Protein AF-A0A235BRD5-F1 (afdb_monomer)

Nearest PDB structures (foldseek):
  7boe-assembly1_T  TM=9.496E-01  e=1.624E-04  Escherichia coli K-12
  7y7e-assembly1_T  TM=9.525E-01  e=1.839E-04  Escherichia coli
  7n30-assembly1_ST  TM=9.538E-01  e=2.356E-04  Escherichia coli K-12
  7q4k-assembly1_AT  TM=9.467E-01  e=2.667E-04  Escherichia coli
  7m4u-assembly1_t  TM=9.436E-01  e=4.114E-04  Acinetobacter baumannii AB0057

Radius of gyration: 22.84 Å; Cα contacts (8 Å, |Δi|>4): 36; chains: 1; bounding box: 35×25×72 Å

Structure (mmCIF, N/CA/C/O backbone):
data_AF-A0A235BRD5-F1
#
_entry.id   AF-A0A235BRD5-F1
#
loop_
_atom_site.group_PDB
_atom_site.id
_atom_site.type_symbol
_atom_site.label_atom_id
_atom_site.label_alt_id
_atom_site.label_comp_id
_atom_site.label_asym_id
_atom_site.label_entity_id
_atom_site.label_seq_id
_atom_site.pdbx_PDB_ins_code
_atom_site.Cartn_x
_atom_site.Cartn_y
_atom_site.Cartn_z
_atom_site.occupancy
_atom_site.B_iso_or_equiv
_atom_site.auth_seq_id
_atom_site.auth_comp_id
_atom_site.auth_asym_id
_atom_site.auth_atom_id
_atom_site.pdbx_PDB_model_num
ATOM 1 N N . MET A 1 1 ? -10.714 -13.409 -54.053 1.00 42.16 1 MET A N 1
ATOM 2 C CA . MET A 1 1 ? -9.806 -14.096 -53.112 1.00 42.16 1 MET A CA 1
ATOM 3 C C . MET A 1 1 ? -8.665 -13.146 -52.793 1.00 42.16 1 MET A C 1
ATOM 5 O O . MET A 1 1 ? -7.873 -12.870 -53.680 1.00 42.16 1 MET A O 1
ATOM 9 N N . LEU A 1 2 ? -8.637 -12.554 -51.597 1.00 45.72 2 LEU A N 1
ATOM 10 C CA . LEU A 1 2 ? -7.507 -11.716 -51.183 1.00 45.72 2 LEU A CA 1
ATOM 11 C C . LEU A 1 2 ? -6.368 -12.645 -50.760 1.00 45.72 2 LEU A C 1
ATOM 13 O O . LEU A 1 2 ? -6.559 -13.502 -49.898 1.00 45.72 2 LEU A O 1
ATOM 17 N N . CYS A 1 3 ? -5.229 -12.524 -51.438 1.00 41.34 3 CYS A N 1
ATOM 18 C CA . CYS A 1 3 ? -4.081 -13.402 -51.269 1.00 41.34 3 CYS A CA 1
ATOM 19 C C . CYS A 1 3 ? -3.579 -13.389 -49.811 1.00 41.34 3 CYS A C 1
ATOM 21 O O . CYS A 1 3 ? -3.457 -12.316 -49.219 1.00 41.34 3 CYS A O 1
ATOM 23 N N . PRO A 1 4 ? -3.227 -14.552 -49.233 1.00 52.28 4 PRO A N 1
ATOM 24 C CA . PRO A 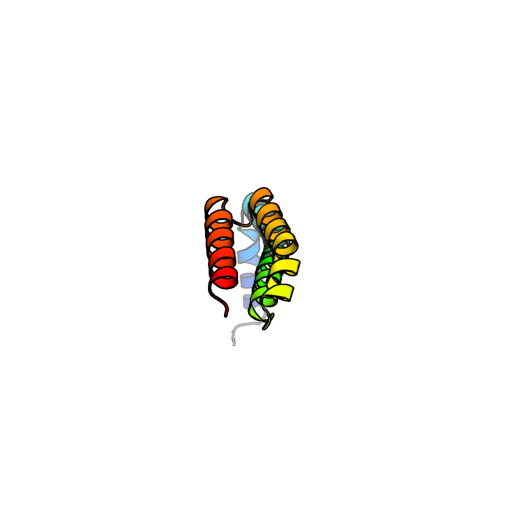1 4 ? -2.846 -14.681 -47.822 1.00 52.28 4 PRO A CA 1
ATOM 25 C C . PRO A 1 4 ? -1.658 -13.792 -47.398 1.00 52.28 4 PRO A C 1
ATOM 27 O O . PRO A 1 4 ? -1.571 -13.410 -46.233 1.00 52.28 4 PRO A O 1
ATOM 30 N N . GLY A 1 5 ? -0.804 -13.367 -48.339 1.00 46.75 5 GLY A N 1
ATOM 31 C CA . GLY A 1 5 ? 0.333 -12.477 -48.069 1.00 46.75 5 GLY A CA 1
ATOM 32 C C . GLY A 1 5 ? -0.022 -11.012 -47.766 1.00 46.75 5 GLY A C 1
ATOM 33 O O . GLY A 1 5 ? 0.768 -10.319 -47.125 1.00 46.75 5 GLY A O 1
ATOM 34 N N . THR A 1 6 ? -1.204 -10.510 -48.156 1.00 51.03 6 THR A N 1
ATOM 35 C CA . THR A 1 6 ? -1.563 -9.102 -47.883 1.00 51.03 6 THR A CA 1
ATOM 36 C C . THR A 1 6 ? -1.931 -8.867 -46.417 1.00 51.03 6 THR A C 1
ATOM 38 O O . THR A 1 6 ? -1.733 -7.772 -45.900 1.00 51.03 6 THR A O 1
ATOM 41 N N . LEU A 1 7 ? -2.424 -9.890 -45.708 1.00 48.84 7 LEU A N 1
ATOM 42 C CA . LEU A 1 7 ? -2.806 -9.782 -44.294 1.00 48.84 7 LEU A CA 1
ATOM 43 C C . LEU A 1 7 ? -1.597 -9.810 -43.339 1.00 48.84 7 LEU A C 1
ATOM 45 O O . LEU A 1 7 ? -1.638 -9.162 -42.289 1.00 48.84 7 LEU A O 1
ATOM 49 N N . GLU A 1 8 ? -0.508 -10.496 -43.700 1.00 48.38 8 GLU A N 1
ATOM 50 C CA . GLU A 1 8 ? 0.736 -10.500 -42.912 1.00 48.38 8 GLU A CA 1
ATOM 51 C C . GLU A 1 8 ? 1.496 -9.170 -43.013 1.00 48.38 8 GLU A C 1
ATOM 53 O O . GLU A 1 8 ? 1.959 -8.648 -41.996 1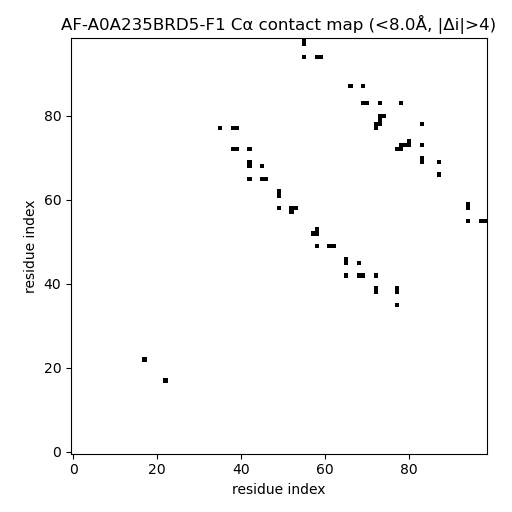.00 48.38 8 GLU A O 1
ATOM 58 N N . ALA A 1 9 ? 1.533 -8.555 -44.200 1.00 45.69 9 ALA A N 1
ATOM 59 C CA . ALA A 1 9 ? 2.157 -7.245 -44.402 1.00 45.69 9 ALA A CA 1
ATOM 60 C C . ALA A 1 9 ? 1.432 -6.119 -43.635 1.00 45.69 9 ALA A C 1
ATOM 62 O O . ALA A 1 9 ? 2.074 -5.253 -43.034 1.00 45.69 9 ALA A O 1
ATOM 63 N N . ILE A 1 10 ? 0.094 -6.168 -43.566 1.00 49.41 10 ILE A N 1
ATOM 64 C CA . ILE A 1 10 ? -0.711 -5.214 -42.781 1.00 49.41 10 ILE A CA 1
ATOM 65 C C . ILE A 1 10 ? -0.445 -5.379 -41.272 1.00 49.41 10 ILE A C 1
ATOM 67 O O . ILE A 1 10 ? -0.370 -4.385 -40.546 1.00 49.41 10 ILE A O 1
ATOM 71 N N . ARG A 1 11 ? -0.229 -6.610 -40.781 1.00 46.97 11 ARG A N 1
ATOM 72 C CA . ARG A 1 11 ? 0.148 -6.869 -39.375 1.00 46.97 11 ARG A CA 1
ATOM 73 C C . ARG A 1 11 ? 1.571 -6.405 -39.039 1.00 46.97 11 ARG A C 1
ATOM 75 O O . ARG A 1 11 ? 1.786 -5.906 -37.934 1.00 46.97 11 ARG A O 1
ATOM 82 N N . GLY A 1 12 ? 2.519 -6.530 -39.969 1.00 44.28 12 GLY A N 1
ATOM 83 C CA . GLY A 1 12 ? 3.911 -6.094 -39.791 1.00 44.28 12 GLY A CA 1
ATOM 84 C C . GLY A 1 12 ? 4.102 -4.570 -39.798 1.00 44.28 12 GLY A C 1
ATOM 85 O O . GLY A 1 12 ? 4.918 -4.047 -39.038 1.00 44.28 12 GLY A O 1
ATOM 86 N N . GLY A 1 13 ? 3.311 -3.834 -40.588 1.00 46.66 13 GLY A N 1
ATOM 87 C CA . GLY A 1 13 ? 3.455 -2.377 -40.739 1.00 46.66 13 GLY A CA 1
ATOM 88 C C . GLY A 1 13 ? 2.975 -1.544 -39.541 1.00 46.66 13 GLY A C 1
ATOM 89 O O . GLY A 1 13 ? 3.536 -0.490 -39.243 1.00 46.66 13 GLY A O 1
ATOM 90 N N . ILE A 1 14 ? 1.970 -2.019 -38.801 1.00 53.34 14 ILE A N 1
ATOM 91 C CA . ILE A 1 14 ? 1.355 -1.253 -37.698 1.00 53.34 14 ILE A CA 1
ATOM 92 C C . ILE A 1 14 ? 2.254 -1.228 -36.442 1.00 53.34 14 ILE A C 1
ATOM 94 O O . ILE A 1 14 ? 2.192 -0.288 -35.645 1.00 53.34 14 ILE A O 1
ATOM 98 N N . LEU A 1 15 ? 3.115 -2.237 -36.259 1.00 54.16 15 LEU A N 1
ATOM 99 C CA . LEU A 1 15 ? 4.036 -2.336 -35.116 1.00 54.16 15 LEU A CA 1
ATOM 100 C C . LEU A 1 15 ? 5.354 -1.573 -35.329 1.00 54.16 15 LEU A C 1
ATOM 102 O O . LEU A 1 15 ? 5.926 -1.086 -34.353 1.00 54.16 15 LEU A O 1
ATOM 106 N N . ALA A 1 16 ? 5.804 -1.427 -36.580 1.00 55.69 16 ALA A N 1
ATOM 107 C CA . ALA A 1 16 ? 7.057 -0.757 -36.935 1.00 55.69 16 ALA A CA 1
ATOM 108 C C . ALA A 1 16 ? 6.998 0.781 -36.801 1.00 55.69 16 ALA A C 1
ATOM 110 O O . ALA A 1 16 ? 8.010 1.412 -36.511 1.00 55.69 16 ALA A O 1
ATOM 111 N N . ASN A 1 17 ? 5.809 1.385 -36.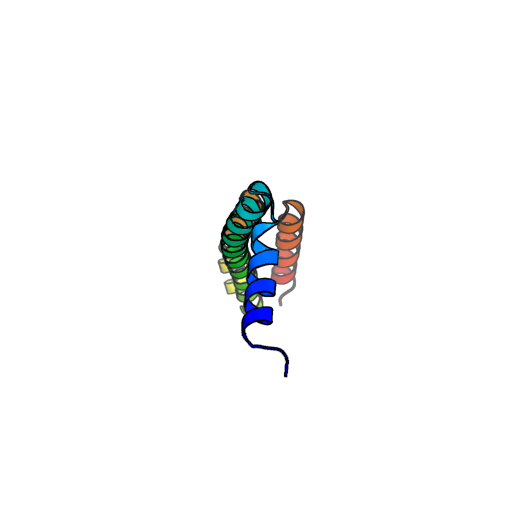909 1.00 61.88 17 ASN A N 1
ATOM 112 C CA . ASN A 1 17 ? 5.604 2.842 -36.851 1.00 61.88 17 ASN A CA 1
ATOM 113 C C . ASN A 1 17 ? 5.343 3.398 -35.433 1.00 61.88 17 ASN A C 1
ATOM 115 O O . ASN A 1 17 ? 4.670 4.418 -35.269 1.00 61.88 17 ASN A O 1
ATOM 119 N N . LYS A 1 18 ? 5.844 2.747 -34.371 1.00 66.00 18 LYS A N 1
ATOM 120 C CA . LYS A 1 18 ? 5.741 3.261 -32.991 1.00 66.00 18 LYS A CA 1
ATOM 121 C C . LYS A 1 18 ? 7.092 3.723 -32.469 1.00 66.00 18 LYS A C 1
ATOM 123 O O . LYS A 1 18 ? 8.066 2.979 -32.480 1.00 66.00 18 LYS A O 1
ATOM 128 N N . SER A 1 19 ? 7.129 4.946 -31.940 1.00 84.50 19 SER A N 1
ATOM 129 C CA . SER A 1 19 ? 8.342 5.520 -31.361 1.00 84.50 19 SER A CA 1
ATOM 130 C C . SER A 1 19 ? 8.903 4.635 -30.239 1.00 84.50 19 SER A C 1
ATOM 132 O O . SER A 1 19 ? 8.168 4.059 -29.429 1.00 84.50 19 SER A O 1
ATOM 134 N N . LEU A 1 20 ? 10.233 4.534 -30.166 1.00 85.75 20 LEU A N 1
ATOM 135 C CA . LEU A 1 20 ? 10.945 3.678 -29.204 1.00 85.75 20 LEU A CA 1
ATOM 136 C C . LEU A 1 20 ? 10.531 3.954 -27.743 1.00 85.75 20 LEU A C 1
ATOM 138 O O . LEU A 1 20 ? 10.489 3.048 -26.902 1.00 85.75 20 LEU A O 1
ATOM 142 N N . SER A 1 21 ? 10.164 5.203 -27.437 1.00 84.62 21 SER A N 1
ATOM 143 C CA . SER A 1 21 ? 9.649 5.624 -26.132 1.00 84.62 21 SER A CA 1
ATOM 144 C C . SER A 1 21 ? 8.287 4.998 -25.807 1.00 84.62 21 SER A C 1
ATOM 146 O O . SER A 1 21 ? 8.082 4.544 -24.676 1.00 84.62 21 SER A O 1
ATOM 148 N N . VAL A 1 22 ? 7.382 4.891 -26.784 1.00 86.88 22 VAL A N 1
ATOM 149 C CA . VAL A 1 22 ? 6.048 4.291 -26.625 1.00 86.88 22 VAL A CA 1
ATOM 150 C C . VAL A 1 22 ? 6.159 2.797 -26.319 1.00 86.88 22 VAL A C 1
ATOM 152 O O . VAL A 1 22 ? 5.555 2.323 -25.353 1.00 86.88 22 VAL A O 1
ATOM 155 N N . LEU A 1 23 ? 7.003 2.062 -27.051 1.00 88.19 23 LEU A N 1
ATOM 156 C CA . LEU A 1 23 ? 7.239 0.631 -26.807 1.00 88.19 23 LEU A CA 1
ATOM 157 C C . LEU A 1 23 ? 7.849 0.370 -25.419 1.00 88.19 23 LEU A C 1
ATOM 159 O O . LEU A 1 23 ? 7.518 -0.607 -24.740 1.00 88.19 23 LEU A O 1
ATOM 163 N N . LYS A 1 24 ? 8.730 1.260 -24.947 1.00 86.88 24 LYS A N 1
ATOM 164 C CA . LYS A 1 24 ? 9.278 1.197 -23.582 1.00 86.88 24 LYS A CA 1
ATOM 165 C C . LYS A 1 24 ? 8.193 1.428 -22.529 1.00 86.88 24 LYS A C 1
ATOM 167 O O . LYS A 1 24 ? 8.144 0.696 -21.538 1.00 86.88 24 LYS A O 1
ATOM 172 N N . ARG A 1 25 ? 7.316 2.417 -22.727 1.00 91.88 25 ARG A N 1
ATOM 173 C CA . ARG A 1 25 ? 6.220 2.709 -21.791 1.00 91.88 25 ARG A CA 1
ATOM 174 C C . ARG A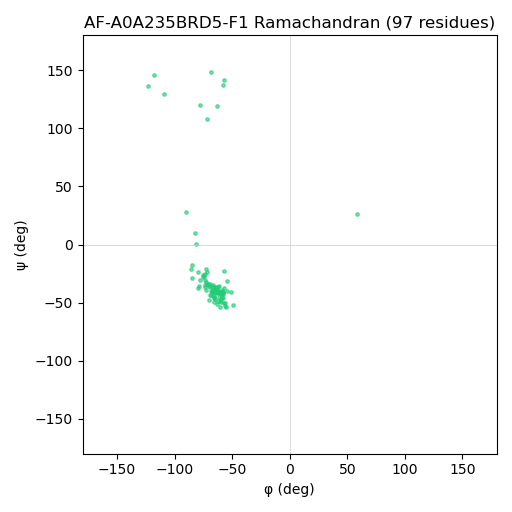 1 25 ? 5.211 1.568 -21.713 1.00 91.88 25 ARG A C 1
ATOM 176 O O . ARG A 1 25 ? 4.824 1.228 -20.599 1.00 91.88 25 ARG A O 1
ATOM 183 N N . ALA A 1 26 ? 4.867 0.924 -22.830 1.00 91.44 26 ALA A N 1
ATOM 184 C CA . ALA A 1 26 ? 3.983 -0.246 -22.845 1.00 91.44 26 ALA A CA 1
ATOM 185 C C . ALA A 1 26 ? 4.502 -1.367 -21.921 1.00 91.44 26 ALA A C 1
ATOM 187 O O . ALA A 1 26 ? 3.830 -1.737 -20.957 1.00 91.44 26 ALA A O 1
ATOM 188 N N . ARG A 1 27 ? 5.764 -1.782 -22.107 1.00 92.19 27 ARG A N 1
ATOM 189 C CA . ARG A 1 27 ? 6.423 -2.808 -21.273 1.00 92.19 27 ARG A CA 1
ATOM 190 C C . ARG A 1 27 ? 6.488 -2.425 -19.790 1.00 92.19 27 ARG A C 1
ATOM 192 O O . ARG A 1 27 ? 6.260 -3.248 -18.904 1.00 92.19 27 ARG A O 1
ATOM 199 N N . GLN A 1 28 ? 6.813 -1.166 -19.485 1.00 95.31 28 GLN A N 1
ATOM 200 C CA . GLN A 1 28 ? 6.849 -0.679 -18.100 1.00 95.31 28 GLN A CA 1
ATOM 201 C C . GLN A 1 28 ? 5.459 -0.685 -17.454 1.00 95.31 28 GLN A C 1
ATOM 203 O O . GLN A 1 28 ? 5.325 -1.054 -16.283 1.00 95.31 28 GLN A O 1
ATOM 208 N N . ASN A 1 29 ? 4.439 -0.278 -18.206 1.00 95.50 29 ASN A N 1
ATOM 209 C CA . ASN A 1 29 ? 3.066 -0.190 -17.733 1.00 95.50 29 ASN A CA 1
ATOM 210 C C . ASN A 1 29 ? 2.486 -1.570 -17.441 1.00 95.50 29 ASN A C 1
ATOM 212 O O . ASN A 1 29 ? 1.866 -1.731 -16.395 1.00 95.50 29 ASN A O 1
ATOM 216 N N . GLU A 1 30 ? 2.743 -2.576 -18.277 1.00 96.00 30 GLU A N 1
ATOM 217 C CA . GLU A 1 30 ? 2.337 -3.964 -18.017 1.00 96.00 30 GLU A CA 1
ATOM 218 C C . GLU A 1 30 ? 2.906 -4.481 -16.692 1.00 96.00 30 GLU A C 1
ATOM 220 O O . GLU A 1 30 ? 2.158 -4.913 -15.812 1.00 96.00 30 GLU A O 1
ATOM 225 N N . ARG A 1 31 ? 4.218 -4.320 -16.481 1.00 95.94 31 ARG A N 1
ATOM 226 C CA . ARG A 1 31 ? 4.886 -4.725 -15.232 1.00 95.94 31 ARG A CA 1
ATOM 227 C C . ARG A 1 31 ? 4.317 -4.006 -14.006 1.00 95.94 31 ARG A C 1
ATOM 229 O O . ARG A 1 31 ? 4.138 -4.610 -12.951 1.00 95.94 31 ARG A O 1
ATOM 236 N N . ARG A 1 32 ? 4.036 -2.702 -14.120 1.00 95.19 32 ARG A N 1
ATOM 237 C CA . ARG A 1 32 ? 3.411 -1.910 -13.044 1.00 95.19 32 ARG A CA 1
ATOM 238 C C . ARG A 1 32 ? 1.964 -2.341 -12.798 1.00 95.19 32 ARG A C 1
ATOM 240 O O . ARG A 1 32 ? 1.554 -2.438 -11.645 1.00 95.19 32 ARG A O 1
ATOM 247 N N . ARG A 1 33 ? 1.210 -2.632 -13.861 1.00 95.88 33 ARG A N 1
ATOM 248 C CA . ARG A 1 33 ? -0.190 -3.066 -13.806 1.00 95.88 33 ARG A CA 1
ATOM 249 C C . ARG A 1 33 ? -0.331 -4.383 -13.055 1.00 95.88 33 ARG A C 1
ATOM 251 O O . ARG A 1 33 ? -1.224 -4.468 -12.219 1.00 95.88 33 ARG A O 1
ATOM 258 N N . LEU A 1 34 ? 0.530 -5.367 -13.318 1.00 95.94 34 LEU A N 1
ATOM 259 C CA . LEU A 1 34 ? 0.506 -6.663 -12.626 1.00 95.94 34 LEU A CA 1
ATOM 260 C C . LEU A 1 34 ? 0.722 -6.490 -11.114 1.00 95.94 34 LEU A C 1
ATOM 262 O O . LEU A 1 34 ? -0.163 -6.824 -10.330 1.00 95.94 34 LEU A O 1
ATOM 266 N N . ARG A 1 35 ? 1.803 -5.807 -10.710 1.00 93.56 35 ARG A N 1
ATOM 267 C CA . ARG A 1 35 ? 2.089 -5.535 -9.286 1.00 93.56 35 ARG A CA 1
ATOM 268 C C . ARG A 1 35 ? 0.981 -4.748 -8.584 1.00 93.56 35 ARG A C 1
ATOM 270 O O . ARG A 1 35 ? 0.644 -5.019 -7.435 1.00 93.56 35 ARG A O 1
ATOM 277 N N . ASN A 1 36 ? 0.414 -3.743 -9.254 1.00 94.81 36 ASN A N 1
ATOM 278 C CA . ASN A 1 36 ? -0.660 -2.936 -8.673 1.00 94.81 36 ASN A CA 1
ATOM 279 C C . ASN A 1 36 ? -1.969 -3.725 -8.568 1.00 94.81 36 ASN A C 1
ATOM 281 O O . ASN A 1 36 ? -2.721 -3.523 -7.615 1.00 94.81 36 ASN A O 1
ATOM 285 N N . ARG A 1 37 ? -2.238 -4.626 -9.520 1.00 95.06 37 ARG A N 1
ATOM 286 C CA . ARG A 1 37 ? -3.407 -5.509 -9.497 1.00 95.06 37 ARG A CA 1
ATOM 287 C C . ARG A 1 37 ? -3.354 -6.437 -8.290 1.00 95.06 37 ARG A C 1
ATOM 289 O O . ARG A 1 37 ? -4.321 -6.467 -7.538 1.00 95.06 37 ARG A O 1
ATOM 296 N N . GLU A 1 38 ? -2.236 -7.124 -8.079 1.00 94.25 38 GLU A N 1
ATOM 297 C CA . GLU A 1 38 ? -2.051 -8.046 -6.950 1.00 94.25 38 GLU A CA 1
ATOM 298 C C . GLU A 1 38 ? -2.284 -7.345 -5.613 1.00 94.25 38 GLU A C 1
ATOM 300 O O . GLU A 1 38 ? -3.151 -7.742 -4.842 1.00 94.25 38 GLU A O 1
ATOM 305 N N . ARG A 1 39 ? -1.606 -6.218 -5.377 1.00 92.94 39 ARG A N 1
ATOM 306 C CA . ARG A 1 39 ? -1.732 -5.474 -4.116 1.00 92.94 39 ARG A CA 1
ATOM 307 C C . ARG A 1 39 ? -3.136 -4.902 -3.903 1.00 92.94 39 ARG A C 1
ATOM 309 O O . ARG A 1 39 ? -3.641 -4.898 -2.783 1.00 92.94 39 ARG A O 1
ATOM 316 N N . LYS A 1 40 ? -3.800 -4.449 -4.975 1.00 93.44 40 LYS A N 1
ATOM 317 C CA . LYS A 1 40 ? -5.203 -4.010 -4.913 1.00 93.44 40 LYS A CA 1
ATOM 318 C C . LYS A 1 40 ? -6.142 -5.178 -4.604 1.00 93.44 40 LYS A C 1
ATOM 320 O O . LYS A 1 40 ? -7.128 -4.977 -3.901 1.00 93.44 40 LYS A O 1
ATOM 325 N N . ASN A 1 41 ? -5.847 -6.377 -5.098 1.00 95.00 41 ASN A N 1
ATOM 326 C CA . ASN A 1 41 ? -6.611 -7.578 -4.776 1.00 95.00 41 ASN A CA 1
ATOM 327 C C . ASN A 1 41 ? -6.400 -7.994 -3.317 1.00 95.00 41 ASN A C 1
ATOM 329 O O . ASN A 1 41 ? -7.388 -8.232 -2.634 1.00 95.00 41 ASN A O 1
ATOM 333 N N . SER A 1 42 ? -5.165 -7.971 -2.804 1.00 92.50 42 SER A N 1
ATOM 334 C CA . SER A 1 42 ? -4.884 -8.239 -1.385 1.00 92.50 42 SER A CA 1
ATOM 335 C C . SER A 1 42 ? -5.638 -7.282 -0.459 1.00 92.50 42 SER A C 1
ATOM 337 O O . SER A 1 42 ? -6.213 -7.716 0.532 1.00 92.50 42 SER A O 1
ATOM 339 N N . LEU A 1 43 ? -5.709 -5.991 -0.807 1.00 92.12 43 LEU A N 1
ATOM 340 C CA . LEU A 1 43 ? -6.535 -5.024 -0.077 1.00 92.12 43 LEU A CA 1
ATOM 341 C C . LEU A 1 43 ? -8.016 -5.403 -0.068 1.00 92.12 43 LEU A C 1
ATOM 343 O O . LEU A 1 43 ? -8.652 -5.380 0.980 1.00 92.12 43 LEU A O 1
ATOM 347 N N . LYS A 1 44 ? -8.578 -5.724 -1.239 1.00 91.94 44 LYS A N 1
ATOM 348 C CA . LYS A 1 44 ? -9.989 -6.117 -1.353 1.00 91.94 44 LYS A CA 1
ATOM 349 C C . LYS A 1 44 ? -10.283 -7.378 -0.547 1.00 91.94 44 LYS A C 1
ATOM 351 O O . LYS A 1 44 ? -11.327 -7.444 0.091 1.00 91.94 44 LYS A O 1
ATOM 356 N N . GLN A 1 45 ? -9.365 -8.339 -0.568 1.00 93.69 45 GLN A N 1
ATOM 357 C CA . GLN A 1 45 ? -9.484 -9.585 0.175 1.00 93.69 45 GLN A CA 1
ATOM 358 C C . GLN A 1 45 ? -9.464 -9.334 1.686 1.00 93.69 45 GLN A C 1
ATOM 360 O O . GLN A 1 45 ? -10.375 -9.775 2.373 1.00 93.69 45 GLN A O 1
ATOM 365 N N . ALA A 1 46 ? -8.524 -8.526 2.182 1.00 90.06 46 ALA A N 1
ATOM 366 C CA . ALA A 1 46 ? -8.457 -8.153 3.595 1.00 90.06 46 ALA A CA 1
ATOM 367 C C . ALA A 1 46 ? -9.741 -7.452 4.085 1.00 90.06 46 ALA A C 1
ATOM 369 O O . ALA A 1 46 ? -10.220 -7.709 5.184 1.00 90.06 46 ALA A O 1
ATOM 370 N N . VAL A 1 47 ? -10.341 -6.588 3.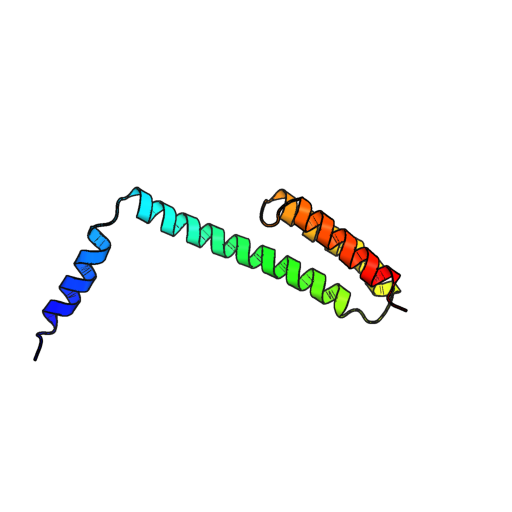257 1.00 89.56 47 VAL A N 1
ATOM 371 C CA . VAL A 1 47 ? -11.636 -5.961 3.583 1.00 89.56 47 VAL A CA 1
ATOM 372 C C . VAL A 1 47 ? -12.778 -6.982 3.559 1.00 89.56 47 VAL A C 1
ATOM 374 O O . VAL A 1 47 ? -13.685 -6.907 4.384 1.00 89.56 47 VAL A O 1
ATOM 377 N N . LYS A 1 48 ? -12.744 -7.947 2.632 1.00 89.75 48 LYS A N 1
ATOM 378 C CA . LYS A 1 48 ? -13.732 -9.030 2.563 1.00 89.75 48 LYS A CA 1
ATOM 379 C C . LYS A 1 48 ? -13.668 -9.934 3.796 1.00 89.75 48 LYS A C 1
ATOM 381 O O . LYS A 1 48 ? -14.717 -10.334 4.276 1.00 89.75 48 LYS A O 1
ATOM 386 N N . GLU A 1 49 ? -12.473 -10.213 4.314 1.00 86.50 49 GLU A N 1
ATOM 387 C CA . GLU A 1 49 ? -12.272 -11.013 5.531 1.00 86.50 49 GLU A CA 1
ATOM 388 C C . GLU A 1 49 ? -12.983 -10.400 6.744 1.00 86.50 49 GLU A C 1
ATOM 390 O O . GLU A 1 49 ? -13.701 -11.112 7.435 1.00 86.50 49 GLU A O 1
ATOM 395 N N . ILE A 1 50 ? -12.871 -9.082 6.957 1.00 85.00 50 ILE A N 1
ATOM 396 C CA . ILE A 1 50 ? -13.592 -8.404 8.052 1.00 85.00 50 ILE A CA 1
ATOM 397 C C . ILE A 1 50 ? -15.107 -8.501 7.866 1.00 85.00 50 ILE A C 1
ATOM 399 O O . ILE A 1 50 ? -15.823 -8.747 8.823 1.00 85.00 50 ILE A O 1
ATOM 403 N N . ARG A 1 51 ? -15.601 -8.333 6.638 1.00 83.50 51 ARG A N 1
ATOM 404 C CA . ARG A 1 51 ? -17.046 -8.382 6.357 1.00 83.50 51 ARG A CA 1
ATOM 405 C C . ARG A 1 51 ? -17.642 -9.781 6.444 1.00 83.50 51 ARG A C 1
ATOM 407 O O . ARG A 1 51 ? -18.846 -9.911 6.601 1.00 83.50 51 ARG A O 1
ATOM 414 N N . ALA A 1 52 ? -16.818 -10.810 6.275 1.00 84.88 52 ALA A N 1
ATOM 415 C CA . ALA A 1 52 ? -17.224 -12.199 6.442 1.00 84.88 52 ALA A CA 1
ATOM 416 C C . ALA A 1 52 ? -17.142 -12.661 7.906 1.00 84.88 52 ALA A C 1
ATOM 418 O O . ALA A 1 52 ? -17.732 -13.684 8.244 1.00 84.88 52 ALA A O 1
ATOM 419 N N . ALA A 1 53 ? -16.413 -11.942 8.766 1.00 76.25 53 ALA A N 1
ATOM 420 C CA . ALA A 1 53 ? -16.348 -12.245 10.188 1.00 76.25 53 ALA A CA 1
ATOM 421 C C . ALA A 1 53 ? -17.687 -11.871 10.845 1.00 76.25 53 ALA A C 1
ATOM 423 O O . ALA A 1 53 ? -18.011 -10.698 10.988 1.00 76.25 53 ALA A O 1
ATOM 424 N N . GLY A 1 54 ? -18.474 -12.883 11.216 1.00 68.75 54 GLY A N 1
ATOM 425 C CA . GLY A 1 54 ? -19.813 -12.714 11.792 1.00 68.75 54 GLY A CA 1
ATOM 426 C C . GLY A 1 54 ? -19.847 -12.392 13.290 1.00 68.75 54 GLY A C 1
ATOM 427 O O . GLY A 1 54 ? -20.931 -12.268 13.839 1.00 68.75 54 GLY A O 1
ATOM 428 N N . SER A 1 55 ? -18.693 -12.278 13.959 1.00 77.81 55 SER A N 1
ATOM 429 C CA . SER A 1 55 ? -18.598 -11.966 15.391 1.00 77.81 55 SER A CA 1
ATOM 430 C C . SER A 1 55 ? -17.749 -10.717 15.632 1.00 77.81 55 SER A C 1
ATOM 432 O O . SER A 1 55 ? -16.663 -10.570 15.054 1.00 77.81 55 SER A O 1
ATOM 434 N N . LYS A 1 56 ? -18.218 -9.826 16.519 1.00 77.44 56 LYS A N 1
ATOM 435 C CA . LYS A 1 56 ? -17.538 -8.561 16.855 1.00 77.44 56 LYS A CA 1
ATOM 436 C C . LYS A 1 56 ? -16.109 -8.772 17.358 1.00 77.44 56 LYS A C 1
ATOM 438 O O . LYS A 1 56 ? -15.218 -7.978 17.053 1.00 77.44 56 LYS A O 1
ATOM 443 N N . ASP A 1 57 ? -15.879 -9.828 18.131 1.00 80.25 57 ASP A N 1
ATOM 444 C CA . ASP A 1 57 ? -14.585 -10.067 18.774 1.00 80.25 57 ASP A CA 1
ATOM 445 C 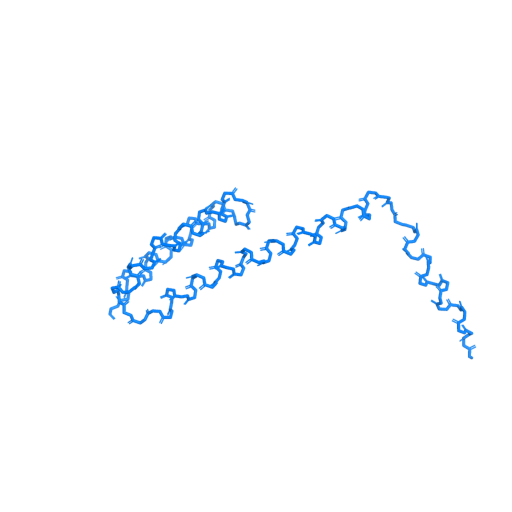C . ASP A 1 57 ? -13.520 -10.525 17.776 1.00 80.25 57 ASP A C 1
ATOM 447 O O . ASP A 1 57 ? -12.359 -10.113 17.860 1.00 80.25 57 ASP A O 1
ATOM 451 N N . ASP A 1 58 ? -13.921 -11.297 16.769 1.00 80.94 58 ASP A N 1
ATOM 452 C CA . ASP A 1 58 ? -13.026 -11.711 15.690 1.00 80.94 58 ASP A CA 1
ATOM 453 C C . ASP A 1 58 ? -12.735 -10.547 14.737 1.00 80.94 58 ASP A C 1
ATOM 455 O O . ASP A 1 58 ? -11.589 -10.351 14.317 1.00 80.94 58 ASP A O 1
ATOM 459 N N . ALA A 1 59 ? -13.731 -9.693 14.479 1.00 81.06 59 ALA A N 1
ATOM 460 C CA . ALA A 1 59 ? -13.541 -8.471 13.705 1.00 81.06 59 ALA A CA 1
ATOM 461 C C . ALA A 1 59 ? -12.535 -7.511 14.374 1.00 81.06 59 ALA A C 1
ATOM 463 O O . ALA A 1 59 ? -11.656 -6.965 13.698 1.00 81.06 59 ALA A O 1
ATOM 464 N N . LYS A 1 60 ? -12.589 -7.355 15.706 1.00 83.19 60 LYS A N 1
ATOM 465 C CA . LYS A 1 60 ? -11.629 -6.536 16.473 1.00 83.19 60 LYS A CA 1
ATOM 466 C C . LYS A 1 60 ? -10.198 -7.068 16.384 1.00 83.19 60 LYS A C 1
ATOM 468 O O . LYS A 1 60 ? -9.268 -6.278 16.223 1.00 83.19 60 LYS A O 1
ATOM 473 N N . LYS A 1 61 ? -10.008 -8.391 16.428 1.00 86.50 61 LYS A N 1
ATOM 474 C CA . LYS A 1 61 ? -8.679 -9.020 16.290 1.00 86.50 61 LYS A CA 1
ATOM 475 C C . LYS A 1 61 ? -8.085 -8.834 14.890 1.00 86.50 61 LYS A C 1
ATOM 477 O O . LYS A 1 61 ? -6.877 -8.646 14.751 1.00 86.50 61 LYS A O 1
ATOM 482 N N . LEU A 1 62 ? -8.916 -8.862 13.845 1.00 87.56 62 LEU A N 1
ATOM 483 C CA . LEU A 1 62 ? -8.477 -8.710 12.450 1.00 87.56 62 LEU A CA 1
ATOM 484 C C . LEU A 1 62 ? -8.217 -7.250 12.044 1.00 87.56 62 LEU A C 1
ATOM 486 O O . LEU A 1 62 ? -7.421 -6.985 11.137 1.00 87.56 62 LEU A O 1
ATOM 490 N N . LEU A 1 63 ? -8.837 -6.294 12.737 1.00 87.69 63 LEU A N 1
ATOM 491 C CA . LEU A 1 63 ? -8.728 -4.857 12.485 1.00 87.69 63 LEU A CA 1
ATOM 492 C C . LEU A 1 63 ? -7.280 -4.329 12.342 1.00 87.69 63 LEU A C 1
ATOM 494 O O . LEU A 1 63 ? -6.997 -3.696 11.316 1.00 87.69 63 LEU A O 1
ATOM 498 N N . PRO A 1 64 ? -6.330 -4.586 13.269 1.00 90.56 64 PRO A N 1
ATOM 499 C CA . PRO A 1 64 ? -4.960 -4.074 13.149 1.00 90.56 64 PRO A CA 1
ATOM 500 C C . PRO A 1 64 ? -4.231 -4.620 11.913 1.00 90.56 64 PRO A C 1
ATOM 502 O O . PRO A 1 64 ? -3.504 -3.886 11.233 1.00 90.56 64 PRO A O 1
ATOM 505 N N . LYS A 1 65 ? -4.468 -5.891 11.562 1.00 90.69 65 LYS A N 1
ATOM 506 C CA . LYS A 1 65 ? -3.885 -6.514 10.367 1.00 90.69 65 LYS A CA 1
ATOM 507 C C . LYS A 1 65 ? -4.363 -5.793 9.110 1.00 90.69 65 LYS A C 1
ATOM 509 O O . LYS A 1 65 ? -3.542 -5.398 8.283 1.00 90.69 65 LYS A O 1
ATOM 514 N N . VAL A 1 66 ? -5.669 -5.558 8.979 1.00 91.44 66 VAL A N 1
ATOM 515 C CA . VAL A 1 66 ? -6.237 -4.884 7.801 1.00 91.44 66 VAL A CA 1
ATOM 516 C C . VAL A 1 66 ? -5.792 -3.426 7.708 1.00 91.44 66 VAL A C 1
ATOM 518 O O . VAL A 1 66 ? -5.430 -2.969 6.621 1.00 91.44 66 VAL A O 1
ATOM 521 N N . GLN A 1 67 ? -5.732 -2.708 8.831 1.00 92.25 67 GLN A N 1
ATOM 522 C CA . GLN A 1 67 ? -5.213 -1.338 8.861 1.00 92.25 67 GLN A CA 1
ATOM 523 C C . GLN A 1 67 ? -3.769 -1.261 8.344 1.00 92.25 67 GLN A C 1
ATOM 525 O O . GLN A 1 67 ? -3.466 -0.401 7.513 1.00 92.25 67 GLN A O 1
ATOM 530 N N . SER A 1 68 ? -2.914 -2.213 8.732 1.00 92.94 68 SER A N 1
ATOM 531 C CA . SER A 1 68 ? -1.535 -2.312 8.234 1.00 92.94 68 SER A CA 1
ATOM 532 C C . SER A 1 68 ? -1.468 -2.525 6.714 1.00 92.94 68 SER A C 1
ATOM 534 O O . SER A 1 68 ? -0.676 -1.873 6.023 1.00 92.94 68 SER A O 1
ATOM 536 N N . VAL A 1 69 ? -2.337 -3.374 6.145 1.00 93.25 69 VAL A N 1
ATOM 537 C CA . VAL A 1 69 ? -2.396 -3.583 4.682 1.00 93.25 69 VAL A CA 1
ATOM 538 C C . VAL A 1 69 ? -2.824 -2.303 3.952 1.00 93.25 69 VAL A C 1
ATOM 540 O O . VAL A 1 69 ? -2.248 -1.962 2.908 1.00 93.25 69 VAL A O 1
ATOM 543 N N . ILE A 1 70 ? -3.799 -1.568 4.502 1.00 92.88 70 ILE A N 1
ATOM 544 C CA . ILE A 1 70 ? -4.269 -0.285 3.952 1.00 92.88 70 ILE A CA 1
ATOM 545 C C . ILE A 1 70 ? -3.129 0.736 3.927 1.00 92.88 70 ILE A C 1
ATOM 547 O O . ILE A 1 70 ? -2.869 1.337 2.880 1.00 92.88 70 ILE A O 1
ATOM 551 N N . ASP A 1 71 ? -2.405 0.889 5.032 1.00 92.69 71 ASP A N 1
ATOM 552 C CA . ASP A 1 71 ? -1.315 1.862 5.131 1.00 92.69 71 ASP A CA 1
ATOM 553 C C . ASP A 1 71 ? -0.135 1.516 4.232 1.00 92.69 71 ASP A C 1
ATOM 555 O O . ASP A 1 71 ? 0.401 2.388 3.542 1.00 92.69 71 ASP A O 1
ATOM 559 N N . ARG A 1 72 ? 0.223 0.231 4.142 1.00 92.81 72 ARG A N 1
ATOM 560 C CA . ARG A 1 72 ? 1.257 -0.237 3.210 1.00 92.81 72 ARG A CA 1
ATOM 561 C C . ARG A 1 72 ? 0.897 0.108 1.767 1.00 92.81 72 ARG A C 1
ATOM 563 O O . ARG A 1 72 ? 1.743 0.552 0.991 1.00 92.81 72 ARG A O 1
ATOM 570 N N . SER A 1 73 ? -0.370 -0.052 1.406 1.00 93.31 73 SER A N 1
ATOM 571 C CA . SER A 1 73 ? -0.840 0.237 0.052 1.00 93.31 73 SER A CA 1
ATOM 572 C C . SER A 1 73 ? -0.908 1.734 -0.252 1.00 93.31 73 SER A C 1
ATOM 574 O O . SER A 1 73 ? -0.660 2.138 -1.392 1.00 93.31 73 SER A O 1
ATOM 576 N N . ALA A 1 74 ? -1.197 2.557 0.759 1.00 94.12 74 ALA A N 1
ATOM 577 C CA . ALA A 1 74 ? -1.136 4.011 0.657 1.00 94.12 74 ALA A CA 1
ATOM 578 C C . ALA A 1 74 ? 0.312 4.508 0.508 1.00 94.12 74 ALA A C 1
ATOM 580 O O . ALA A 1 74 ? 0.587 5.323 -0.371 1.00 94.12 74 ALA A O 1
ATOM 581 N N . ARG A 1 75 ? 1.259 3.956 1.282 1.00 93.06 75 ARG A N 1
ATOM 582 C CA . ARG A 1 75 ? 2.696 4.277 1.187 1.00 93.06 75 ARG A CA 1
ATOM 583 C C . ARG A 1 75 ? 3.255 4.015 -0.214 1.00 93.06 75 ARG A C 1
ATOM 585 O O . ARG A 1 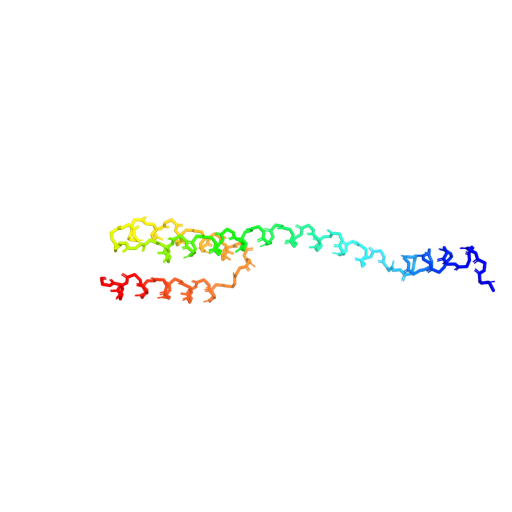75 ? 4.024 4.813 -0.742 1.00 93.06 75 ARG A O 1
ATOM 592 N N . HIS A 1 76 ? 2.853 2.913 -0.845 1.00 91.25 76 HIS A N 1
ATOM 593 C CA . HIS A 1 76 ? 3.278 2.578 -2.209 1.00 91.25 76 HIS A CA 1
ATOM 594 C C . HIS A 1 76 ? 2.474 3.283 -3.313 1.00 91.25 76 HIS A C 1
ATOM 596 O O . HIS A 1 76 ? 2.635 2.932 -4.481 1.00 91.25 76 HIS A O 1
ATOM 602 N N . HIS A 1 77 ? 1.632 4.265 -2.970 1.00 92.50 77 HIS A N 1
ATOM 603 C CA . HIS A 1 77 ? 0.838 5.062 -3.915 1.00 92.50 77 HIS A CA 1
ATOM 604 C C . HIS A 1 77 ? -0.105 4.231 -4.801 1.00 92.50 77 HIS A C 1
ATOM 606 O O . HIS A 1 77 ? -0.472 4.637 -5.902 1.00 92.50 77 HIS A O 1
ATOM 612 N N . ILE A 1 78 ? -0.520 3.055 -4.326 1.00 93.31 78 ILE A N 1
ATOM 613 C CA . ILE A 1 78 ? -1.485 2.200 -5.035 1.00 93.31 78 ILE A CA 1
ATOM 614 C C . ILE A 1 78 ? -2.898 2.726 -4.794 1.00 93.31 78 ILE A C 1
ATOM 616 O O . ILE A 1 78 ? -3.740 2.721 -5.691 1.00 93.31 78 ILE A O 1
ATOM 620 N N . ILE A 1 79 ? -3.140 3.203 -3.571 1.00 93.19 79 ILE A N 1
ATOM 621 C CA . ILE A 1 79 ? -4.308 3.991 -3.193 1.00 93.19 79 ILE A CA 1
ATOM 622 C C . ILE A 1 79 ? -3.842 5.368 -2.726 1.00 93.19 79 ILE A C 1
ATOM 624 O O . ILE A 1 79 ? -2.787 5.508 -2.112 1.00 93.19 79 ILE A O 1
ATOM 628 N N . HIS A 1 80 ? -4.639 6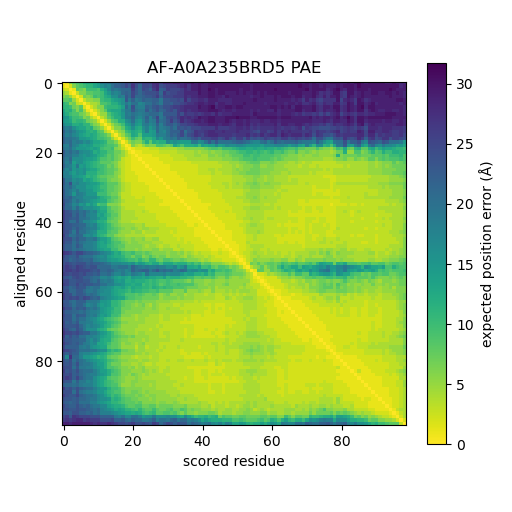.397 -2.996 1.00 95.25 80 HIS A N 1
ATOM 629 C CA . HIS A 1 80 ? -4.356 7.732 -2.482 1.00 95.25 80 HIS A CA 1
ATOM 630 C C . HIS A 1 80 ? -4.538 7.777 -0.955 1.00 95.25 80 HIS A C 1
ATOM 632 O O . HIS A 1 80 ? -5.429 7.113 -0.416 1.00 95.25 80 HIS A O 1
ATOM 638 N N . ARG A 1 81 ? -3.760 8.621 -0.262 1.00 93.69 81 ARG A N 1
ATOM 639 C CA . ARG A 1 81 ? -3.817 8.796 1.205 1.00 93.69 81 ARG A CA 1
ATOM 640 C C . ARG A 1 81 ? -5.237 9.047 1.725 1.00 93.69 81 ARG A C 1
ATOM 642 O O . ARG A 1 81 ? -5.660 8.437 2.701 1.00 93.69 81 ARG A O 1
ATOM 649 N N . ASN A 1 82 ? -6.016 9.863 1.012 1.00 95.88 82 ASN A N 1
ATOM 650 C CA . ASN A 1 82 ? -7.403 10.153 1.387 1.00 95.88 82 ASN A CA 1
ATOM 651 C C . ASN A 1 82 ? -8.313 8.934 1.199 1.00 95.88 82 ASN A C 1
ATOM 653 O O . ASN A 1 82 ? -9.227 8.727 1.987 1.00 95.88 82 ASN A O 1
ATOM 657 N N . THR A 1 83 ? -8.052 8.097 0.192 1.00 94.31 83 THR A N 1
ATOM 658 C CA . THR A 1 83 ? -8.791 6.844 -0.001 1.00 94.31 83 THR A CA 1
ATOM 659 C C . THR A 1 83 ? -8.506 5.868 1.139 1.00 94.31 83 THR A C 1
ATOM 661 O O . THR A 1 83 ? -9.446 5.277 1.661 1.00 94.31 83 THR A O 1
ATOM 664 N N . GLY A 1 84 ? -7.249 5.761 1.584 1.00 94.81 84 GLY A N 1
ATOM 665 C CA . GLY A 1 84 ? -6.890 4.976 2.770 1.00 94.81 84 GLY A CA 1
ATOM 666 C C . GLY A 1 84 ? -7.593 5.471 4.038 1.00 94.81 84 GLY A C 1
ATOM 667 O O . GLY A 1 84 ? -8.217 4.678 4.737 1.00 94.81 84 GLY A O 1
ATOM 668 N N . ARG A 1 85 ? -7.591 6.791 4.286 1.00 94.75 85 ARG A N 1
ATOM 669 C CA . ARG A 1 85 ? -8.304 7.411 5.422 1.00 94.75 85 ARG A CA 1
ATOM 670 C C . ARG A 1 85 ? -9.809 7.119 5.403 1.00 94.75 85 ARG A C 1
ATOM 672 O O . ARG A 1 85 ? -10.358 6.710 6.420 1.00 94.75 85 ARG A O 1
ATOM 679 N N . ARG A 1 86 ? -10.467 7.266 4.244 1.00 94.88 86 ARG A N 1
ATOM 680 C CA . ARG A 1 86 ? -11.902 6.952 4.093 1.00 94.88 86 ARG A CA 1
ATOM 681 C C . ARG A 1 86 ? -12.207 5.477 4.354 1.00 94.88 86 ARG A C 1
ATOM 683 O O . ARG A 1 86 ? -13.214 5.178 4.982 1.00 94.88 86 ARG A O 1
ATOM 690 N N . LEU A 1 87 ? -11.352 4.566 3.881 1.00 93.25 87 LEU A N 1
ATOM 691 C CA . LEU A 1 87 ? -11.524 3.127 4.105 1.00 93.25 87 LEU A CA 1
ATOM 692 C C . LEU A 1 87 ? -11.391 2.763 5.584 1.00 93.25 87 LEU A C 1
ATOM 694 O O . LEU A 1 87 ? -12.244 2.046 6.093 1.00 93.25 87 LEU A O 1
ATOM 698 N N . LYS A 1 88 ? -10.381 3.302 6.277 1.00 91.56 88 LYS A N 1
ATOM 699 C CA . LYS A 1 88 ? -10.227 3.122 7.727 1.00 91.56 88 LYS A CA 1
ATOM 700 C C . LYS A 1 88 ? -11.467 3.586 8.485 1.00 91.56 88 LYS A C 1
ATOM 702 O O . LYS A 1 88 ? -12.024 2.814 9.251 1.00 91.56 88 LYS A O 1
ATOM 707 N N . ALA A 1 89 ? -11.933 4.805 8.205 1.00 92.88 89 ALA A N 1
ATOM 708 C CA . ALA A 1 89 ? -13.120 5.357 8.851 1.00 92.88 89 ALA A CA 1
ATOM 709 C C . ALA A 1 89 ? -14.369 4.493 8.614 1.00 92.88 89 ALA A C 1
ATOM 711 O O . ALA A 1 89 ? -15.144 4.283 9.537 1.00 92.88 89 ALA A O 1
ATOM 712 N N . ARG A 1 90 ? -14.553 3.964 7.396 1.00 91.19 90 ARG A N 1
ATOM 713 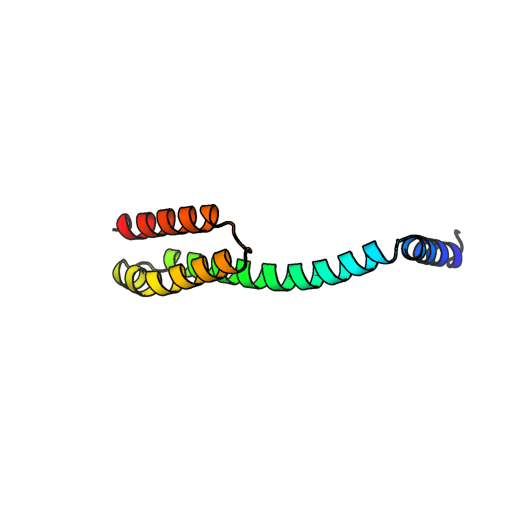C CA . ARG A 1 90 ? -15.683 3.080 7.081 1.00 91.19 90 ARG A CA 1
ATOM 714 C C . ARG A 1 90 ? -15.616 1.759 7.847 1.00 91.19 90 ARG A C 1
ATOM 716 O O . ARG A 1 90 ? -16.599 1.397 8.469 1.00 91.19 90 ARG A O 1
ATOM 723 N N . ILE A 1 91 ? -14.472 1.074 7.824 1.00 89.81 91 ILE A N 1
ATOM 724 C CA . ILE A 1 91 ? -14.309 -0.225 8.500 1.00 89.81 91 ILE A CA 1
ATOM 725 C C . ILE A 1 91 ? -14.484 -0.071 10.012 1.00 89.81 91 ILE A C 1
ATOM 727 O O . ILE A 1 91 ? -15.140 -0.890 10.640 1.00 89.81 91 ILE A O 1
ATOM 731 N N . SER A 1 92 ? -13.940 0.997 10.599 1.00 88.62 92 SER A N 1
ATOM 732 C CA . SER A 1 92 ? -14.116 1.274 12.026 1.00 88.62 92 SER A CA 1
ATOM 733 C C . SER A 1 92 ? -15.579 1.496 12.414 1.00 88.62 92 SER A C 1
ATOM 735 O O . SER A 1 92 ? -15.965 1.069 13.494 1.00 88.62 92 SER A O 1
ATOM 737 N N . ARG A 1 93 ? -16.389 2.121 11.548 1.00 88.75 93 ARG A N 1
ATOM 738 C CA . ARG A 1 93 ? -17.839 2.245 11.769 1.00 88.75 93 ARG A CA 1
ATOM 739 C C . ARG A 1 93 ? -18.553 0.907 11.621 1.00 88.75 93 ARG A C 1
ATOM 741 O O . ARG A 1 93 ? -19.282 0.541 12.526 1.00 88.75 93 ARG A O 1
ATOM 748 N N . GLU A 1 94 ? -18.265 0.156 10.553 1.00 85.50 94 GLU A N 1
ATOM 749 C CA . GLU A 1 94 ? -18.847 -1.180 10.320 1.00 85.50 94 GLU A CA 1
ATOM 750 C C . GLU A 1 94 ? -18.609 -2.115 11.532 1.00 85.50 94 GLU A C 1
ATOM 752 O O . GLU A 1 94 ? -19.512 -2.834 11.935 1.00 85.50 94 GLU A O 1
ATOM 757 N N . VAL A 1 95 ? -17.428 -2.068 12.164 1.00 85.12 95 VAL A N 1
ATOM 758 C CA . VAL A 1 95 ? -17.119 -2.875 13.366 1.00 85.12 95 VAL A CA 1
ATOM 759 C C . VAL A 1 95 ? -17.778 -2.337 14.644 1.00 85.12 95 VAL A C 1
ATOM 761 O O . VAL A 1 95 ? -18.014 -3.106 15.572 1.00 85.12 95 VAL A O 1
ATOM 764 N N . ALA A 1 96 ? -18.045 -1.031 14.725 1.00 83.62 96 ALA A N 1
ATOM 765 C CA . ALA A 1 96 ? -18.708 -0.426 15.880 1.00 83.62 96 ALA A CA 1
ATOM 766 C C . ALA A 1 96 ? -20.229 -0.650 15.864 1.00 83.62 96 ALA A C 1
ATOM 768 O O . ALA A 1 96 ? -20.816 -0.825 16.925 1.00 83.62 96 ALA A O 1
ATOM 769 N N . GLU A 1 97 ? -20.837 -0.641 14.674 1.00 80.50 97 GLU A N 1
ATOM 770 C CA . GLU A 1 97 ? -22.280 -0.806 14.449 1.00 80.50 97 GLU A CA 1
ATOM 771 C C . GLU A 1 97 ? -22.725 -2.272 14.362 1.00 80.50 97 GLU A C 1
ATOM 773 O O . GLU A 1 97 ? -23.905 -2.549 14.536 1.00 80.50 97 GLU A O 1
ATOM 778 N N . ALA A 1 98 ? -21.822 -3.213 14.066 1.00 68.12 98 ALA A N 1
ATOM 779 C CA . ALA A 1 98 ? -22.161 -4.633 14.094 1.00 68.12 98 ALA A CA 1
ATOM 780 C C . ALA A 1 98 ? -22.551 -5.023 15.527 1.00 68.12 98 ALA A C 1
ATOM 782 O O . ALA A 1 98 ? -21.712 -4.863 16.415 1.00 68.12 98 ALA A O 1
ATOM 783 N N . ASP A 1 99 ? -23.792 -5.493 15.721 1.00 50.69 99 ASP A N 1
ATOM 784 C CA . ASP A 1 99 ? -24.401 -6.009 16.960 1.00 50.69 99 ASP A CA 1
ATOM 785 C C . ASP A 1 99 ? -24.383 -7.533 17.084 1.00 50.69 99 ASP A C 1
ATOM 787 O O . ASP A 1 99 ? -24.742 -8.209 16.096 1.00 50.69 99 ASP A O 1
#

InterPro domains:
  IPR002583 Small ribosomal subunit protein bS20 [MF_00500] (15-97)
  IPR002583 Small ribosomal subunit protein bS20 [PF01649] (21-95)
  IPR002583 Small ribosomal subunit protein bS20 [PTHR33398] (17-97)
  IPR002583 Small ribosomal subunit protein bS20 [TIGR00029] (20-95)
  IPR036510 Small ribosomal subunit protein bS20 superfamily [G3DSA:1.20.58.110] (15-99)
  IPR036510 Small ribosomal subunit protein bS20 superfamily [SSF46992] (21-95)

pLDDT: mean 82.04, std 16.69, range [41.34, 96.0]

Mean predicted aligned error: 9.72 Å

Solvent-accessible surface area (backbone atoms only — not comparable to full-atom values): 5741 Å² total; per-residue (Å²): 135,83,60,79,68,62,62,55,53,58,60,56,55,70,67,70,78,56,58,74,67,56,61,51,48,53,59,53,47,52,59,51,48,53,58,49,49,53,56,53,47,54,50,53,49,46,55,47,52,48,74,65,43,91,42,64,68,61,33,60,67,47,44,65,61,43,52,50,53,44,51,56,36,27,75,70,65,75,38,54,64,67,56,40,53,53,49,52,56,49,52,56,46,55,60,68,70,56,129

Foldseek 3Di:
DPDPVVVVVVVVVVVVPDDPVVVVVVVVVVVVVVVLVVLVVVLVVLLVVLVPPLDLVVNVVSLVVSLVSLVVCCVVVSDPPVRSVVVNVVSVVVSVPRD

Organism: NCBI:txid1973747

Secondary structure (DSSP, 8-state):
---HHHHHHHHHHHHHTS-HHHHHHHHHHHHHHHHHHHHHHHHHHHHHHHHH--SHHHHHHHHHHHHHHHHHHHHTTSS-HHHHHHHHHHHHHHHHH--

Sequence (99 aa):
MLCPGTLEAIRGGILANKSLSVLKRARQNERRRLRNRERKNSLKQAVKEIRAAGSKDDAKKLLPKVQSVIDRSARHHIIHRNTGRRLKARISREVAEAD